Protein AF-A0A662UA31-F1 (afdb_monomer)

Structure (mmCIF, N/CA/C/O backbone):
data_AF-A0A662UA31-F1
#
_entry.id   AF-A0A662UA31-F1
#
loop_
_atom_site.group_PDB
_atom_site.id
_atom_site.type_symbol
_atom_site.label_atom_id
_atom_site.label_alt_id
_atom_site.label_comp_id
_atom_site.label_asym_id
_atom_site.label_entity_id
_atom_site.label_seq_id
_atom_site.pdbx_PDB_ins_code
_atom_site.Cartn_x
_atom_site.Cartn_y
_atom_site.Cartn_z
_atom_site.occupancy
_atom_site.B_iso_or_equiv
_atom_site.auth_seq_id
_atom_site.auth_comp_id
_atom_site.auth_asym_id
_atom_site.auth_atom_id
_atom_site.pdbx_PDB_model_num
ATOM 1 N N . ARG A 1 1 ? 22.264 12.000 -77.836 1.00 69.06 1 ARG A N 1
ATOM 2 C CA . ARG A 1 1 ? 22.131 10.685 -77.161 1.00 69.06 1 ARG A CA 1
ATOM 3 C C . ARG A 1 1 ? 23.213 10.465 -76.102 1.00 69.06 1 ARG A C 1
ATOM 5 O O . ARG A 1 1 ? 22.942 10.819 -74.967 1.00 69.06 1 ARG A O 1
ATOM 12 N N . LEU A 1 2 ? 24.440 10.027 -76.426 1.00 79.88 2 LEU A N 1
ATOM 13 C CA . LEU A 1 2 ? 25.482 9.764 -75.403 1.00 79.88 2 LEU A CA 1
ATOM 14 C C . LEU A 1 2 ? 25.837 10.989 -74.532 1.00 79.88 2 LEU A C 1
ATOM 16 O O . LEU A 1 2 ? 25.886 10.892 -73.312 1.00 79.88 2 LEU A O 1
ATOM 20 N N . SER A 1 3 ? 26.018 12.167 -75.138 1.00 81.69 3 SER A N 1
ATOM 21 C CA . SER A 1 3 ? 26.325 13.407 -74.397 1.00 81.69 3 SER A CA 1
ATOM 22 C C . SER A 1 3 ? 25.186 13.856 -73.460 1.00 81.69 3 SER A C 1
ATOM 24 O O . SER A 1 3 ? 25.433 14.359 -72.365 1.00 81.69 3 SER A O 1
ATOM 26 N N . GLU A 1 4 ? 23.929 13.620 -73.841 1.00 85.75 4 GLU A N 1
ATOM 27 C CA . GLU A 1 4 ? 22.762 13.954 -73.011 1.00 85.75 4 GLU A CA 1
ATOM 28 C C . GLU A 1 4 ? 22.633 13.008 -71.814 1.00 85.75 4 GLU A C 1
ATOM 30 O O . GLU A 1 4 ? 22.304 13.448 -70.711 1.00 85.75 4 GLU A O 1
ATOM 35 N N . GLU A 1 5 ? 22.935 11.721 -72.004 1.00 88.12 5 GLU A N 1
ATOM 36 C CA . GLU A 1 5 ? 22.971 10.736 -70.920 1.00 88.12 5 GLU A CA 1
ATOM 37 C C . GLU A 1 5 ? 24.088 11.036 -69.918 1.00 88.12 5 GLU A C 1
ATOM 39 O O . GLU A 1 5 ? 23.835 11.026 -68.712 1.00 88.12 5 GLU A O 1
ATOM 44 N N . VAL A 1 6 ? 25.282 11.407 -70.395 1.00 90.44 6 VAL A N 1
ATOM 45 C CA . VAL A 1 6 ? 26.402 11.838 -69.539 1.00 90.44 6 VAL A CA 1
ATOM 46 C C . VAL A 1 6 ? 26.033 13.091 -68.738 1.00 90.44 6 VAL A C 1
ATOM 48 O O . VAL A 1 6 ? 26.243 13.133 -67.525 1.00 90.44 6 VAL A O 1
ATOM 51 N N . ASN A 1 7 ? 25.395 14.085 -69.364 1.00 91.25 7 ASN A N 1
ATOM 52 C CA . ASN A 1 7 ? 24.933 15.286 -68.661 1.00 91.25 7 ASN A CA 1
ATOM 53 C C . ASN A 1 7 ? 23.847 14.983 -67.616 1.00 91.25 7 ASN A C 1
ATOM 55 O O . ASN A 1 7 ? 23.841 15.564 -66.527 1.00 91.25 7 ASN A O 1
ATOM 59 N N . LYS A 1 8 ? 22.927 14.059 -67.911 1.00 92.25 8 LYS A N 1
ATOM 60 C CA . LYS A 1 8 ? 21.889 13.625 -66.965 1.00 92.25 8 LYS A CA 1
ATOM 61 C C . LYS A 1 8 ? 22.489 12.872 -65.776 1.00 92.25 8 LYS A C 1
ATOM 63 O O . LYS A 1 8 ? 22.042 13.076 -64.647 1.00 92.25 8 LYS A O 1
ATOM 68 N N . LEU A 1 9 ? 23.496 12.030 -66.014 1.00 92.50 9 LEU A N 1
ATOM 69 C CA . LEU A 1 9 ? 24.242 11.333 -64.966 1.00 92.50 9 LEU A CA 1
ATOM 70 C C . LEU A 1 9 ? 25.020 12.315 -64.087 1.00 92.50 9 LEU A C 1
ATOM 72 O O . LEU A 1 9 ? 24.887 12.248 -62.870 1.00 92.50 9 LEU A O 1
ATOM 76 N N . SER A 1 10 ? 25.723 13.283 -64.677 1.00 92.50 10 SER A N 1
ATOM 77 C CA . SER A 1 10 ? 26.462 14.316 -63.935 1.00 92.50 10 SER A CA 1
ATOM 78 C C . SER A 1 10 ? 25.560 15.106 -62.973 1.00 92.50 10 SER A C 1
ATOM 80 O O . SER A 1 10 ? 25.868 15.252 -61.789 1.00 92.50 10 SER A O 1
ATOM 82 N N . LYS A 1 11 ? 24.360 15.507 -63.420 1.00 93.06 11 LYS A N 1
ATOM 83 C CA . LYS A 1 11 ? 23.366 16.166 -62.549 1.00 93.06 11 LYS A CA 1
ATOM 84 C C . LYS A 1 11 ? 22.897 15.279 -61.391 1.00 93.06 11 LYS A C 1
ATOM 86 O O . LYS A 1 11 ? 22.712 15.767 -60.274 1.00 93.06 11 LYS A O 1
ATOM 91 N N . LYS A 1 12 ? 22.694 13.980 -61.642 1.00 94.81 12 LYS A N 1
ATOM 92 C CA . LYS A 1 12 ? 22.319 13.017 -60.595 1.00 94.81 12 LYS A CA 1
ATOM 93 C C . LYS A 1 12 ? 23.444 12.839 -59.578 1.00 94.81 12 LYS A C 1
ATOM 95 O O . LYS A 1 12 ? 23.158 12.878 -58.388 1.00 94.81 12 LYS A O 1
ATOM 100 N N . VAL A 1 13 ? 24.689 12.708 -60.035 1.00 95.56 13 VAL A N 1
ATOM 101 C CA . VAL A 1 13 ? 25.874 12.600 -59.170 1.00 95.56 13 VAL A CA 1
ATOM 102 C C . VAL A 1 13 ? 25.997 13.836 -58.281 1.00 95.56 13 VAL A C 1
ATOM 104 O O . VAL A 1 13 ? 26.025 13.689 -57.067 1.00 95.56 13 VAL A O 1
ATOM 107 N N . SER A 1 14 ? 25.894 15.044 -58.842 1.00 94.50 14 SER A N 1
ATOM 108 C CA . SER A 1 14 ? 25.931 16.283 -58.049 1.00 94.50 14 SER A CA 1
ATOM 109 C C . SER A 1 14 ? 24.807 16.364 -57.003 1.00 94.50 14 SER A C 1
ATOM 111 O O . SER A 1 14 ? 25.001 16.850 -55.890 1.00 94.50 14 SER A O 1
ATOM 113 N N . THR A 1 15 ? 23.615 15.858 -57.330 1.00 96.12 15 THR A N 1
ATOM 114 C CA . THR A 1 15 ? 22.496 15.803 -56.372 1.00 96.12 15 THR A CA 1
ATOM 115 C C . THR A 1 15 ? 22.773 14.805 -55.246 1.00 96.12 15 THR A C 1
ATOM 117 O O . THR A 1 15 ? 22.449 15.071 -54.089 1.00 96.12 15 THR A O 1
ATOM 120 N N . ILE A 1 16 ? 23.375 13.661 -55.576 1.00 95.75 16 ILE A N 1
ATOM 121 C CA . ILE A 1 16 ? 23.774 12.638 -54.606 1.00 95.75 16 ILE A CA 1
ATOM 122 C C . ILE A 1 16 ? 24.865 13.183 -53.681 1.00 95.75 16 ILE A C 1
ATOM 124 O O . ILE A 1 16 ? 24.739 13.036 -52.472 1.00 95.75 16 ILE A O 1
ATOM 128 N N . GLU A 1 17 ? 25.874 13.873 -54.211 1.00 95.12 17 GLU A N 1
ATOM 129 C CA . GLU A 1 17 ? 26.943 14.498 -53.418 1.00 95.12 17 GLU A 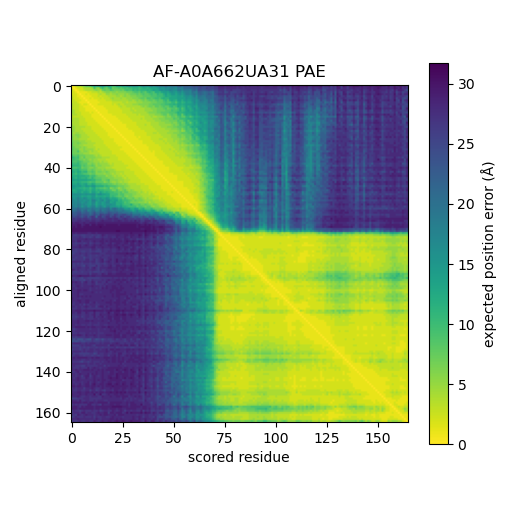CA 1
ATOM 130 C C . GLU A 1 17 ? 26.392 15.503 -52.402 1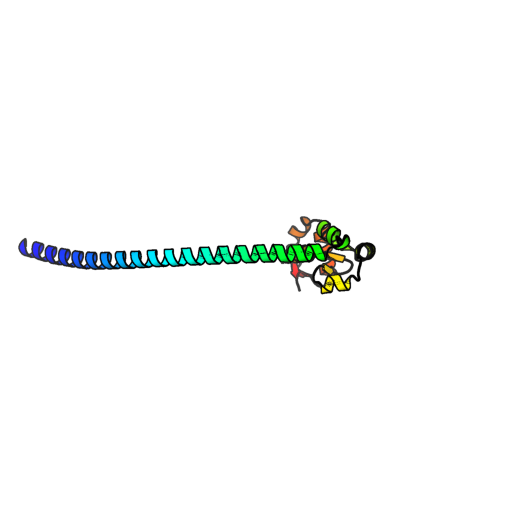.00 95.12 17 GLU A C 1
ATOM 132 O O . GLU A 1 17 ? 26.771 15.471 -51.232 1.00 95.12 17 GLU A O 1
ATOM 137 N N . LYS A 1 18 ? 25.438 16.350 -52.811 1.00 95.94 18 LYS A N 1
ATOM 138 C CA . LYS A 1 18 ? 24.767 17.285 -51.892 1.00 95.94 18 LYS A CA 1
ATOM 139 C C . LYS A 1 18 ? 24.042 16.555 -50.764 1.00 95.94 18 LYS A C 1
ATOM 141 O O . LYS A 1 18 ? 24.227 16.896 -49.600 1.00 95.94 18 LYS A O 1
ATOM 146 N N . ARG A 1 19 ? 23.277 15.513 -51.102 1.00 96.12 19 ARG A N 1
ATOM 147 C CA . ARG A 1 19 ? 22.564 14.691 -50.113 1.00 96.12 19 ARG A CA 1
ATOM 148 C C . ARG A 1 19 ? 23.515 13.960 -49.167 1.00 96.12 19 ARG A C 1
ATOM 150 O O . ARG A 1 19 ? 23.220 13.860 -47.984 1.00 96.12 19 ARG A O 1
ATOM 157 N N . ILE A 1 20 ? 24.650 13.465 -49.664 1.00 96.44 20 ILE A N 1
ATOM 158 C CA . ILE A 1 20 ? 25.678 12.832 -48.827 1.00 96.44 20 ILE A CA 1
ATOM 159 C C . ILE A 1 20 ? 26.230 13.846 -47.823 1.00 96.44 20 ILE A C 1
ATOM 161 O O . ILE A 1 20 ? 26.299 13.534 -46.639 1.00 96.44 20 ILE A O 1
ATOM 165 N N . SER A 1 21 ? 26.549 15.065 -48.259 1.00 95.94 21 SER A N 1
ATOM 166 C CA . SER A 1 21 ? 27.027 16.123 -47.360 1.00 95.94 21 SER A CA 1
ATOM 167 C C . SER A 1 21 ? 26.003 16.491 -46.281 1.00 95.94 21 SER A C 1
ATOM 169 O O . SER A 1 21 ? 26.361 16.640 -45.116 1.00 95.94 21 SER A O 1
ATOM 171 N N . GLU A 1 22 ? 24.719 16.588 -46.636 1.00 97.06 22 GLU A N 1
ATOM 172 C CA . GLU A 1 22 ? 23.637 16.822 -45.669 1.00 97.06 22 GLU A CA 1
ATOM 173 C C . GLU A 1 22 ? 23.525 15.682 -44.647 1.00 97.06 22 GLU A C 1
ATOM 175 O O . GLU A 1 22 ? 23.442 15.935 -43.446 1.00 97.06 22 GLU A O 1
ATOM 180 N N . ILE A 1 23 ? 23.585 14.427 -45.106 1.00 96.94 23 ILE A N 1
ATOM 181 C CA . ILE A 1 23 ? 23.550 13.246 -44.233 1.00 96.94 23 ILE A CA 1
ATOM 182 C C . ILE A 1 23 ? 24.750 13.237 -43.285 1.00 96.94 23 ILE A C 1
ATOM 184 O O . ILE A 1 23 ? 24.572 12.985 -42.097 1.00 96.94 23 ILE A O 1
ATOM 188 N N . LEU A 1 24 ? 25.955 13.538 -43.773 1.00 95.88 24 LEU A N 1
ATOM 189 C CA . LEU A 1 24 ? 27.158 13.587 -42.938 1.00 95.88 24 LEU A CA 1
ATOM 190 C C . LEU A 1 24 ? 27.028 14.632 -41.822 1.00 95.88 24 LEU A C 1
ATOM 192 O O . LEU A 1 24 ? 27.361 14.342 -40.674 1.00 95.88 24 LEU A O 1
ATOM 196 N N . ASN A 1 25 ? 26.472 15.805 -42.132 1.00 96.62 25 ASN A N 1
ATOM 197 C CA . ASN A 1 25 ? 26.213 16.841 -41.131 1.00 96.62 25 ASN A CA 1
ATOM 198 C C . ASN A 1 25 ? 25.175 16.393 -40.091 1.00 96.62 25 ASN A C 1
ATOM 200 O O . ASN A 1 25 ? 25.366 16.609 -38.896 1.00 96.62 25 ASN A O 1
ATOM 204 N N . LEU A 1 26 ? 24.091 15.739 -40.523 1.00 96.81 26 LEU A N 1
ATOM 205 C CA . LEU A 1 26 ? 23.081 15.199 -39.607 1.00 96.81 26 LEU A CA 1
ATOM 206 C C . LEU A 1 26 ? 23.663 14.117 -38.691 1.00 96.81 26 LEU A C 1
ATOM 208 O O . LEU A 1 26 ? 23.374 14.111 -37.497 1.00 96.81 26 LEU A O 1
ATOM 212 N N . VAL A 1 27 ? 24.505 13.231 -39.228 1.00 96.88 27 VAL A N 1
ATOM 213 C CA . VAL A 1 27 ? 25.174 12.180 -38.451 1.00 96.88 27 VAL A CA 1
ATOM 214 C C . VAL A 1 27 ? 26.088 12.783 -37.385 1.00 96.88 27 VAL A C 1
ATOM 216 O O . VAL A 1 27 ? 26.072 12.318 -36.245 1.00 96.88 27 VAL A O 1
ATOM 219 N N . GLU A 1 28 ? 26.842 13.835 -37.709 1.00 95.81 28 GLU A N 1
ATOM 220 C CA . GLU A 1 28 ? 27.702 14.495 -36.722 1.00 95.81 28 GLU A CA 1
ATOM 221 C C . GLU A 1 28 ? 26.883 15.219 -35.642 1.00 95.81 28 GLU A C 1
ATOM 223 O O . GLU A 1 28 ? 27.192 15.098 -34.456 1.00 95.81 28 GLU A O 1
ATOM 228 N N . ASN A 1 29 ? 25.780 15.878 -36.010 1.00 96.75 29 ASN A N 1
ATOM 229 C CA . ASN A 1 29 ? 24.880 16.504 -35.036 1.00 96.75 29 ASN A CA 1
ATOM 230 C C . ASN A 1 29 ? 24.277 15.473 -34.071 1.00 96.75 29 ASN A C 1
ATOM 232 O O . ASN A 1 29 ? 24.349 15.651 -32.855 1.00 96.75 29 ASN A O 1
ATOM 236 N N . ILE A 1 30 ? 23.766 14.354 -34.597 1.00 96.75 30 ILE A N 1
ATOM 237 C CA . ILE A 1 30 ? 23.232 13.251 -33.783 1.00 96.75 30 ILE A CA 1
ATOM 238 C C . ILE A 1 30 ? 24.314 12.706 -32.845 1.00 96.75 30 ILE A C 1
ATOM 240 O O . ILE A 1 30 ? 24.058 12.449 -31.669 1.00 96.75 30 ILE A O 1
ATOM 244 N N . ARG A 1 31 ? 25.551 12.559 -33.329 1.00 96.81 31 ARG A N 1
ATOM 245 C CA . ARG A 1 31 ? 26.676 12.097 -32.508 1.00 96.81 31 ARG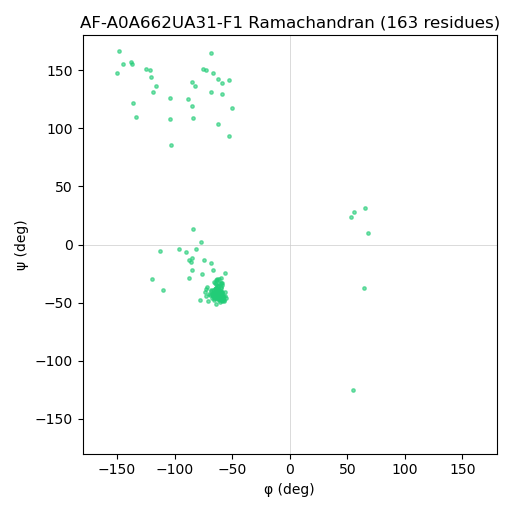 A CA 1
ATOM 246 C C . ARG A 1 31 ? 26.967 13.042 -31.340 1.00 96.81 31 ARG A C 1
ATOM 248 O O . ARG A 1 31 ? 27.280 12.572 -30.244 1.00 96.81 31 ARG A O 1
ATOM 255 N N . ILE A 1 32 ? 26.888 14.353 -31.561 1.00 96.62 32 ILE A N 1
ATOM 256 C CA . ILE A 1 32 ? 27.064 15.364 -30.510 1.00 96.62 32 ILE A CA 1
ATOM 257 C C . ILE A 1 32 ? 25.919 15.281 -29.494 1.00 96.62 32 ILE A C 1
ATOM 259 O O . ILE A 1 32 ? 26.172 15.277 -28.288 1.00 96.62 32 ILE A O 1
ATOM 263 N N . GLU A 1 33 ? 24.674 15.158 -29.955 1.00 96.38 33 GLU A N 1
ATOM 264 C CA . GLU A 1 33 ? 23.505 15.022 -29.080 1.00 96.38 33 GLU A CA 1
ATOM 265 C C . GLU A 1 33 ? 23.572 13.764 -28.208 1.00 96.38 33 GLU A C 1
ATOM 267 O O . GLU A 1 33 ? 23.351 13.855 -27.000 1.00 96.38 33 GLU A O 1
ATOM 272 N N . ILE A 1 34 ? 23.970 12.619 -28.772 1.00 96.75 34 ILE A N 1
ATOM 273 C CA . ILE A 1 34 ? 24.166 11.371 -28.018 1.00 96.75 34 ILE A CA 1
ATOM 274 C C . ILE A 1 34 ? 25.190 11.573 -26.895 1.00 96.75 34 ILE A C 1
ATOM 276 O O . ILE A 1 34 ? 24.914 11.234 -25.746 1.00 96.75 34 ILE A O 1
ATOM 280 N N . LYS A 1 35 ? 26.339 12.198 -27.184 1.00 95.62 35 LYS A N 1
ATOM 281 C CA . LYS A 1 35 ? 27.350 12.494 -26.154 1.00 95.62 35 LYS A CA 1
ATOM 282 C C . LYS A 1 35 ? 26.800 13.386 -25.041 1.00 95.62 35 LYS A C 1
ATOM 284 O O . LYS A 1 35 ? 27.109 13.176 -23.869 1.00 95.62 35 LYS A O 1
ATOM 289 N N . ASN A 1 36 ? 25.990 14.383 -25.388 1.00 95.75 36 ASN A N 1
ATOM 290 C CA . ASN A 1 36 ? 25.371 15.260 -24.397 1.00 95.75 36 ASN A CA 1
ATOM 291 C C . ASN A 1 36 ? 24.364 14.501 -23.523 1.00 95.75 36 ASN A C 1
ATOM 293 O O . ASN A 1 36 ? 24.360 14.682 -22.304 1.00 95.75 36 ASN A O 1
ATOM 297 N N . LEU A 1 37 ? 23.560 13.619 -24.120 1.00 95.56 37 LEU A N 1
ATOM 298 C CA . LEU A 1 37 ? 22.623 12.765 -23.391 1.00 95.56 37 LEU A CA 1
ATOM 299 C C . LEU A 1 37 ? 23.347 11.824 -22.422 1.00 95.56 37 LEU A C 1
ATOM 301 O O . LEU A 1 37 ? 22.949 11.745 -21.263 1.00 95.56 37 LEU A O 1
ATOM 305 N N . GLU A 1 38 ? 24.458 11.207 -22.830 1.00 95.25 38 GLU A N 1
ATOM 306 C CA . GLU A 1 38 ? 25.285 10.372 -21.943 1.00 95.25 38 GLU A CA 1
ATOM 307 C C . GLU A 1 38 ? 25.826 11.156 -20.732 1.00 95.25 38 GLU A C 1
ATOM 309 O O . GLU A 1 38 ? 25.922 10.633 -19.617 1.00 95.25 38 GLU A O 1
ATOM 314 N N . ILE A 1 39 ? 26.191 12.430 -20.919 1.00 96.06 39 ILE A N 1
ATOM 315 C CA . ILE A 1 39 ? 26.645 13.303 -19.824 1.00 96.06 39 ILE A CA 1
ATOM 316 C C . ILE A 1 39 ? 25.496 13.598 -18.852 1.00 96.06 39 ILE A C 1
ATOM 318 O O . ILE A 1 39 ? 25.701 13.587 -17.632 1.00 96.06 39 ILE A O 1
ATOM 322 N N . VAL A 1 40 ? 24.299 13.875 -19.373 1.00 95.25 40 VAL A N 1
ATOM 323 C CA . VAL A 1 40 ? 23.101 14.135 -18.562 1.00 95.25 40 VAL A CA 1
ATOM 324 C C . VAL A 1 40 ? 22.691 12.883 -17.791 1.00 95.25 40 VAL A C 1
ATOM 326 O O . VAL A 1 40 ? 22.482 12.962 -16.582 1.00 95.25 40 VAL A O 1
ATOM 329 N N . GLU A 1 41 ? 22.668 11.723 -18.441 1.00 95.44 41 GLU A N 1
ATOM 330 C CA . GLU A 1 41 ? 22.356 10.437 -17.817 1.00 95.44 41 GLU A CA 1
ATOM 331 C C . GLU A 1 41 ? 23.303 10.140 -16.644 1.00 95.44 41 GLU A C 1
ATOM 333 O O . GLU A 1 41 ? 22.864 9.856 -15.528 1.00 95.44 41 GLU A O 1
ATOM 338 N N . LYS A 1 42 ? 24.618 10.299 -16.848 1.00 95.31 42 LYS A N 1
ATOM 339 C CA . LYS A 1 42 ? 25.618 10.115 -15.781 1.00 95.31 42 LYS A CA 1
ATOM 340 C C . LYS A 1 42 ? 25.391 11.045 -14.591 1.00 95.31 42 LYS A C 1
ATOM 342 O O . LYS A 1 42 ? 25.672 10.659 -13.456 1.00 95.31 42 LYS A O 1
ATOM 347 N N . ARG A 1 43 ? 24.922 12.272 -14.829 1.00 96.25 43 ARG A N 1
ATOM 348 C CA . ARG A 1 43 ? 24.611 13.238 -13.766 1.00 96.25 43 ARG A CA 1
ATOM 349 C C . ARG A 1 43 ? 23.368 12.823 -12.989 1.00 96.25 43 ARG A C 1
ATOM 351 O O . ARG A 1 43 ? 23.434 12.747 -11.766 1.00 96.25 43 ARG A O 1
ATOM 358 N N . LEU A 1 44 ? 22.291 12.483 -13.694 1.00 92.75 44 LEU A N 1
ATOM 359 C CA . LEU A 1 44 ? 21.041 12.028 -13.086 1.00 92.75 44 LEU A CA 1
ATOM 360 C C . LEU A 1 44 ? 21.252 10.765 -12.248 1.00 92.75 44 LEU A C 1
ATOM 362 O O . LEU A 1 44 ? 20.785 10.699 -11.115 1.00 92.75 44 LEU A O 1
ATOM 366 N N . ASN A 1 45 ? 22.040 9.807 -12.739 1.00 93.19 45 ASN A N 1
ATOM 367 C CA . ASN A 1 45 ? 22.372 8.602 -11.978 1.00 93.19 45 ASN A CA 1
ATOM 368 C C . ASN A 1 45 ? 23.087 8.927 -10.656 1.00 93.19 45 ASN A C 1
ATOM 370 O O . ASN A 1 45 ? 22.760 8.351 -9.620 1.00 93.19 45 ASN A O 1
ATOM 374 N N . LYS A 1 46 ? 24.011 9.897 -10.648 1.00 94.44 46 LYS A N 1
ATOM 375 C CA . LYS A 1 46 ? 24.658 10.355 -9.405 1.00 94.44 46 LYS A CA 1
ATOM 376 C C . LYS A 1 46 ? 23.668 11.013 -8.447 1.00 94.44 46 LYS A C 1
ATOM 378 O O . LYS A 1 46 ? 23.740 10.773 -7.244 1.00 94.44 46 LYS A O 1
ATOM 383 N N . GLU A 1 47 ? 22.757 11.836 -8.957 1.00 93.62 47 GLU A N 1
ATOM 384 C CA . GLU A 1 47 ? 21.726 12.483 -8.140 1.00 93.62 47 GLU A CA 1
ATOM 385 C C . GLU A 1 47 ? 20.770 11.459 -7.519 1.00 93.62 47 GLU A C 1
ATOM 387 O O . GLU A 1 47 ? 20.485 11.540 -6.325 1.00 93.62 47 GLU A O 1
ATOM 392 N N . VAL A 1 48 ? 20.351 10.447 -8.282 1.00 91.62 48 VAL A N 1
ATOM 393 C CA . VAL A 1 48 ? 19.523 9.340 -7.786 1.00 91.62 48 VAL A CA 1
ATOM 394 C C . VAL A 1 48 ? 20.233 8.582 -6.666 1.00 91.62 48 VAL A C 1
ATOM 396 O O . VAL A 1 48 ? 19.632 8.347 -5.619 1.00 91.62 48 VAL A O 1
ATOM 399 N N . GLU A 1 49 ? 21.510 8.239 -6.834 1.00 91.06 49 GLU A N 1
ATOM 400 C CA . GLU A 1 49 ? 22.280 7.555 -5.788 1.00 91.06 49 GLU A CA 1
ATOM 401 C C . GLU A 1 49 ? 22.452 8.421 -4.530 1.00 91.06 49 GLU A C 1
ATOM 403 O O . GLU A 1 49 ? 22.301 7.937 -3.405 1.00 91.06 49 GLU A O 1
ATOM 408 N N . LEU A 1 50 ? 22.664 9.732 -4.688 1.00 93.56 50 LEU A N 1
ATOM 409 C CA . LEU A 1 50 ? 22.681 10.666 -3.562 1.00 93.56 50 LEU A CA 1
ATOM 410 C C . LEU A 1 50 ? 21.331 10.705 -2.840 1.00 93.56 50 LEU A C 1
ATOM 412 O O . LEU A 1 50 ? 21.302 10.637 -1.609 1.00 93.56 50 LEU A O 1
ATOM 416 N N . VAL A 1 51 ? 20.220 10.775 -3.572 1.00 90.31 51 VAL A N 1
ATOM 417 C CA . VAL A 1 51 ? 18.870 10.758 -2.993 1.00 90.31 51 VAL A CA 1
ATOM 418 C C . VAL A 1 51 ? 18.610 9.443 -2.264 1.00 90.31 51 VAL A C 1
ATOM 420 O O . VAL A 1 51 ? 18.210 9.483 -1.103 1.00 90.31 51 VAL A O 1
ATOM 423 N N . LYS A 1 52 ? 18.921 8.289 -2.869 1.00 83.44 52 LYS A N 1
ATOM 424 C CA . LYS A 1 52 ? 18.820 6.976 -2.209 1.00 83.44 52 LYS A CA 1
ATOM 425 C C . LYS A 1 52 ? 19.628 6.938 -0.916 1.00 83.44 52 LYS A C 1
ATOM 427 O O . LYS A 1 52 ? 19.112 6.525 0.118 1.00 83.44 52 LYS A O 1
ATOM 432 N N . SER A 1 53 ? 20.867 7.434 -0.938 1.00 86.38 53 SER A N 1
ATOM 433 C CA . SER A 1 53 ? 21.716 7.478 0.258 1.00 86.38 53 SER A CA 1
ATOM 434 C C . SER A 1 53 ? 21.126 8.362 1.365 1.00 86.38 53 SER A C 1
ATOM 436 O O . SER A 1 53 ? 21.185 8.006 2.541 1.00 86.38 53 SER A O 1
ATOM 438 N N . ARG A 1 54 ? 20.517 9.501 1.005 1.00 89.81 54 ARG A N 1
ATOM 439 C CA . ARG A 1 54 ? 19.850 10.406 1.952 1.00 89.81 54 ARG A CA 1
ATOM 440 C C . ARG A 1 54 ? 18.590 9.772 2.523 1.00 89.81 54 ARG A C 1
ATOM 442 O O . ARG A 1 54 ? 18.396 9.837 3.729 1.00 89.81 54 ARG A O 1
ATOM 449 N N . ILE A 1 55 ? 17.785 9.126 1.684 1.00 79.62 55 ILE A N 1
ATOM 450 C CA . ILE A 1 55 ? 16.597 8.377 2.098 1.00 79.62 55 ILE A CA 1
ATOM 451 C C . ILE A 1 55 ? 16.991 7.266 3.075 1.00 79.62 55 ILE A C 1
ATOM 453 O O . ILE A 1 55 ? 16.416 7.190 4.153 1.00 79.62 55 ILE A O 1
ATOM 457 N N . ASN A 1 56 ? 18.019 6.470 2.773 1.00 74.19 56 ASN A N 1
ATOM 458 C CA . ASN A 1 56 ? 18.501 5.417 3.674 1.00 74.19 56 ASN A CA 1
ATOM 459 C C . ASN A 1 56 ? 18.967 5.978 5.022 1.00 74.19 56 ASN A C 1
ATOM 461 O O . ASN A 1 56 ? 18.577 5.465 6.065 1.00 74.19 56 ASN A O 1
ATOM 465 N N . LYS A 1 57 ? 19.720 7.085 5.023 1.00 85.62 57 LYS A N 1
ATOM 466 C CA . LYS A 1 57 ? 20.101 7.771 6.267 1.00 85.62 57 LYS A CA 1
ATOM 467 C C . LYS A 1 57 ? 18.883 8.273 7.039 1.00 85.62 57 LYS A C 1
ATOM 469 O O . LYS A 1 57 ? 18.834 8.117 8.253 1.00 85.62 57 LYS A O 1
ATOM 474 N N . LEU A 1 58 ? 17.889 8.849 6.362 1.00 81.88 58 LEU A N 1
ATOM 475 C CA . LEU A 1 58 ? 16.633 9.255 6.995 1.00 81.88 58 LEU A CA 1
ATOM 476 C C . LEU A 1 58 ? 15.903 8.056 7.603 1.00 81.88 58 LEU A C 1
ATOM 478 O O . LEU A 1 58 ? 15.453 8.160 8.737 1.00 81.88 58 LEU A O 1
ATOM 482 N N . TRP A 1 59 ? 15.848 6.912 6.919 1.00 69.50 59 TRP A N 1
ATOM 483 C CA . TRP A 1 59 ? 15.300 5.675 7.478 1.00 69.50 59 TRP A CA 1
ATOM 484 C C . TRP A 1 59 ? 16.088 5.178 8.686 1.00 69.50 59 TRP A C 1
ATOM 486 O O . TRP A 1 59 ? 15.475 4.732 9.648 1.00 69.50 59 TRP A O 1
ATOM 496 N N . GLU A 1 60 ? 17.416 5.294 8.698 1.00 75.31 60 GLU A N 1
ATOM 497 C CA . GLU A 1 60 ? 18.229 4.969 9.874 1.00 75.31 60 GLU A CA 1
ATOM 498 C C . GLU A 1 60 ? 17.953 5.919 11.046 1.00 75.31 60 GLU A C 1
ATOM 500 O O . GLU A 1 60 ? 17.840 5.470 12.186 1.00 75.31 60 GLU A O 1
ATOM 505 N N . TYR A 1 61 ? 17.819 7.225 10.794 1.00 73.38 61 TYR A N 1
ATOM 506 C CA . TYR A 1 61 ? 17.474 8.205 11.828 1.00 73.38 61 TYR A CA 1
ATOM 507 C C . TYR A 1 61 ? 16.051 8.002 12.353 1.00 73.38 61 TYR A C 1
ATOM 509 O O . TYR A 1 61 ? 15.848 7.982 13.564 1.00 73.38 61 TYR A O 1
ATOM 517 N N . LEU A 1 62 ? 15.079 7.783 11.467 1.00 67.00 62 LEU A N 1
ATOM 518 C CA . LEU A 1 62 ? 13.700 7.452 11.826 1.00 67.00 62 LEU A CA 1
ATOM 519 C C . LEU A 1 62 ? 13.620 6.104 12.540 1.00 67.00 62 LEU A C 1
ATOM 521 O O . LEU A 1 62 ? 12.884 5.978 13.509 1.00 67.00 62 LEU A O 1
ATOM 525 N N . GLY A 1 63 ? 14.409 5.116 12.124 1.00 57.38 63 GLY A N 1
ATOM 526 C CA . GLY A 1 63 ? 14.559 3.837 12.808 1.00 57.38 63 GLY A CA 1
ATOM 527 C C . GLY A 1 63 ? 15.086 4.034 14.225 1.00 57.38 63 GLY A C 1
ATOM 528 O O . GLY A 1 63 ? 14.478 3.551 15.169 1.00 57.38 63 GLY A O 1
ATOM 529 N N . LYS A 1 64 ? 16.145 4.830 14.411 1.00 56.56 64 LYS A N 1
ATOM 530 C CA . LYS A 1 64 ? 16.699 5.172 15.735 1.00 56.56 64 LYS A CA 1
ATOM 531 C C . LYS A 1 64 ? 15.729 5.988 16.603 1.00 56.56 64 LYS A C 1
ATOM 533 O O . LYS A 1 64 ? 15.716 5.809 17.818 1.00 56.56 64 LYS A O 1
ATOM 538 N N . LEU A 1 65 ? 14.896 6.842 16.004 1.00 49.53 65 LEU A N 1
ATOM 539 C CA . LEU A 1 65 ? 13.817 7.563 16.695 1.00 49.53 65 LEU A CA 1
ATOM 540 C C . LEU A 1 65 ? 12.649 6.634 17.073 1.00 49.53 65 LEU A C 1
ATOM 542 O O . LEU A 1 65 ? 12.106 6.751 18.171 1.00 49.53 65 LEU A O 1
ATOM 546 N N . LYS A 1 66 ? 12.317 5.654 16.222 1.00 46.62 66 LYS A N 1
ATOM 547 C CA . LYS A 1 66 ? 11.381 4.567 16.546 1.00 46.62 66 LYS A CA 1
ATOM 548 C C . LYS A 1 66 ? 11.943 3.685 17.672 1.00 46.62 66 LYS A C 1
ATOM 550 O O . LYS A 1 66 ? 11.245 3.420 18.636 1.00 46.62 66 LYS A O 1
ATOM 555 N N . PHE A 1 67 ? 13.230 3.341 17.670 1.00 38.84 67 PHE A N 1
ATOM 556 C CA . PHE A 1 67 ? 13.844 2.561 18.757 1.00 38.84 67 PHE A CA 1
ATOM 557 C C . PHE A 1 67 ? 13.920 3.298 20.106 1.00 38.84 67 PHE A C 1
ATOM 559 O O . PHE A 1 67 ? 13.989 2.641 21.138 1.00 38.84 67 PHE A O 1
ATOM 566 N N . LYS A 1 68 ? 13.872 4.638 20.131 1.00 38.88 68 LYS A N 1
ATOM 567 C CA . LYS A 1 68 ? 13.783 5.418 21.382 1.00 38.88 68 LYS A CA 1
ATOM 568 C C . LYS A 1 68 ? 12.354 5.648 21.891 1.00 38.88 68 LYS A C 1
ATOM 570 O O . LYS A 1 68 ? 12.208 6.077 23.028 1.00 38.88 68 LYS A O 1
ATOM 575 N N . SER A 1 69 ? 11.328 5.384 21.079 1.00 40.00 69 SER A N 1
ATOM 576 C CA . SER A 1 69 ? 9.909 5.581 21.435 1.00 40.00 69 SER A CA 1
ATOM 577 C C . SER A 1 69 ? 9.108 4.282 21.552 1.00 40.00 69 SER A C 1
ATOM 579 O O . SER A 1 69 ? 7.962 4.319 21.984 1.00 40.00 69 SER A O 1
ATOM 581 N N . TYR A 1 70 ? 9.704 3.137 21.213 1.00 42.50 70 TYR A N 1
ATOM 582 C CA . TYR A 1 70 ? 9.114 1.826 21.441 1.00 42.50 70 TYR A CA 1
ATOM 583 C C . TYR A 1 70 ? 9.779 1.155 22.654 1.00 42.50 70 TYR A C 1
ATOM 585 O O . TYR A 1 70 ? 10.627 0.275 22.513 1.00 42.50 70 TYR A O 1
ATOM 593 N N . GLU A 1 71 ? 9.283 1.464 23.855 1.00 49.59 71 GLU A N 1
ATOM 594 C CA . GLU A 1 71 ? 8.763 0.330 24.626 1.00 49.59 71 GLU A CA 1
ATOM 595 C C . GLU A 1 71 ? 7.824 -0.400 23.669 1.00 49.59 71 GLU A C 1
ATOM 597 O O . GLU A 1 71 ? 6.932 0.217 23.093 1.00 49.59 71 GLU A O 1
ATOM 602 N N . LYS A 1 72 ? 8.157 -1.648 23.347 1.00 62.84 72 LYS A N 1
ATOM 603 C CA . LYS A 1 72 ? 7.543 -2.450 22.290 1.00 62.84 72 LYS A CA 1
ATOM 604 C C . LYS A 1 72 ? 6.025 -2.457 22.494 1.00 62.84 72 LYS A C 1
ATOM 606 O O . LYS A 1 72 ? 5.530 -3.252 23.280 1.00 62.84 72 LYS A O 1
ATOM 611 N N . ASP A 1 73 ? 5.321 -1.530 21.846 1.00 78.50 73 ASP A N 1
ATOM 612 C CA . ASP A 1 73 ? 3.886 -1.354 22.030 1.00 78.50 73 ASP A CA 1
ATOM 613 C C . ASP A 1 73 ? 3.205 -2.648 21.582 1.00 78.50 73 ASP A C 1
ATOM 615 O O . ASP A 1 73 ? 3.173 -2.996 20.391 1.00 78.50 73 ASP A O 1
ATOM 619 N N . GLU A 1 74 ? 2.790 -3.427 22.578 1.00 87.06 74 GLU A N 1
ATOM 620 C CA . GLU A 1 74 ? 2.253 -4.768 22.399 1.00 87.06 74 GLU A CA 1
ATOM 621 C C . GLU A 1 74 ? 0.976 -4.709 21.567 1.00 87.06 74 GLU A C 1
ATOM 623 O O . GLU A 1 74 ? 0.764 -5.551 20.692 1.00 87.06 74 GLU A O 1
ATOM 628 N N . PHE A 1 75 ? 0.182 -3.656 21.763 1.00 91.62 75 PHE A N 1
ATOM 629 C CA . PHE A 1 75 ? -1.033 -3.417 21.009 1.00 91.62 75 PHE A CA 1
ATOM 630 C C . PHE A 1 75 ? -0.737 -3.184 19.525 1.00 91.62 75 PHE A C 1
ATOM 632 O O . PHE A 1 75 ? -1.318 -3.873 18.687 1.00 91.62 75 PHE A O 1
ATOM 639 N N . LEU A 1 76 ? 0.186 -2.281 19.179 1.00 90.12 76 LEU A N 1
ATOM 640 C CA . LEU A 1 76 ? 0.537 -2.027 17.774 1.00 90.12 76 LEU A CA 1
ATOM 641 C C . LEU A 1 76 ? 1.164 -3.253 17.106 1.00 90.12 76 LEU A C 1
ATOM 643 O O . LEU A 1 76 ? 0.885 -3.541 15.941 1.00 90.12 76 LEU A O 1
ATOM 647 N N . SER A 1 77 ? 1.976 -4.005 17.849 1.00 88.25 77 SER A N 1
ATOM 648 C CA . SER A 1 77 ? 2.583 -5.243 17.354 1.00 88.25 77 SER A CA 1
ATOM 649 C C . SER A 1 77 ? 1.519 -6.304 17.055 1.00 88.25 77 SER A C 1
ATOM 651 O O . SER A 1 77 ? 1.530 -6.912 15.983 1.00 88.25 77 SER A O 1
ATOM 653 N N . LEU A 1 78 ? 0.567 -6.496 17.974 1.00 90.38 78 LEU A N 1
ATOM 654 C CA . LEU A 1 78 ? -0.542 -7.428 17.791 1.00 90.38 78 LEU A CA 1
ATOM 655 C C . LEU A 1 78 ? -1.469 -6.985 16.656 1.00 90.38 78 LEU A C 1
ATOM 657 O O . LEU A 1 78 ? -1.865 -7.809 15.833 1.00 90.38 78 LEU A O 1
ATOM 661 N N . LEU A 1 79 ? -1.805 -5.696 16.589 1.00 93.06 79 LEU A N 1
ATOM 662 C CA . LEU A 1 79 ? -2.672 -5.151 15.550 1.00 93.06 79 LEU A CA 1
ATOM 663 C C . LEU A 1 79 ? -2.038 -5.303 14.165 1.00 93.06 79 LEU A C 1
ATOM 665 O O . LEU A 1 79 ? -2.722 -5.703 13.228 1.00 93.06 79 LEU A O 1
ATOM 669 N N . SER A 1 80 ? -0.730 -5.076 14.040 1.00 89.81 80 SER A N 1
ATOM 670 C CA . SER A 1 80 ? -0.016 -5.289 12.780 1.00 89.81 80 SER A CA 1
ATOM 671 C C . SER A 1 80 ? -0.028 -6.760 12.341 1.00 89.81 80 SER A C 1
ATOM 673 O O . SER A 1 80 ? -0.058 -7.040 11.142 1.00 89.81 80 SER A O 1
ATOM 675 N N . ALA A 1 81 ? -0.061 -7.712 13.278 1.00 89.06 81 ALA A N 1
ATOM 676 C CA . ALA A 1 81 ? -0.184 -9.135 12.964 1.00 89.06 81 ALA A CA 1
ATOM 677 C C . ALA A 1 81 ? -1.626 -9.539 12.605 1.00 89.06 81 ALA A C 1
ATOM 679 O O . ALA A 1 81 ? -1.851 -10.212 11.602 1.00 89.06 81 ALA A O 1
ATOM 680 N N . GLU A 1 82 ? -2.612 -9.121 13.402 1.00 91.50 82 GLU A N 1
ATOM 681 C CA . GLU A 1 82 ? -4.013 -9.534 13.238 1.00 91.50 82 GLU A CA 1
ATOM 682 C C . GLU A 1 82 ? -4.820 -8.691 12.246 1.00 91.50 82 GLU A C 1
ATOM 684 O O . GLU A 1 82 ? -5.911 -9.108 11.845 1.00 91.50 82 GLU A O 1
ATOM 689 N N . LYS A 1 83 ? -4.307 -7.515 11.874 1.00 94.00 83 LYS A N 1
ATOM 690 C CA . LYS A 1 83 ? -4.881 -6.493 10.980 1.00 94.00 83 LYS A CA 1
ATOM 691 C C . LYS A 1 83 ? -6.160 -5.815 11.471 1.00 94.00 83 LYS A C 1
ATOM 693 O O . LYS A 1 83 ? -6.338 -4.618 11.265 1.00 94.00 83 LYS A O 1
ATOM 698 N N . VAL A 1 84 ? -7.037 -6.568 12.129 1.00 94.81 84 VAL A N 1
ATOM 699 C CA . VAL A 1 84 ? -8.327 -6.125 12.665 1.00 94.81 84 VAL A CA 1
ATOM 700 C C . VAL A 1 84 ? -8.506 -6.693 14.070 1.00 94.81 84 VAL A C 1
ATOM 702 O O . VAL A 1 84 ? -8.516 -7.917 14.257 1.00 94.81 84 VAL A O 1
ATOM 705 N N . LEU A 1 85 ? -8.695 -5.809 15.048 1.00 94.56 85 LEU A N 1
ATOM 706 C CA . LEU A 1 85 ? -9.008 -6.134 16.441 1.00 94.56 85 LEU A CA 1
ATOM 707 C C . LEU A 1 85 ? -10.328 -5.481 16.844 1.00 94.56 85 LEU A C 1
ATOM 709 O O . LEU A 1 85 ? -10.676 -4.422 16.341 1.00 94.56 85 LEU A O 1
ATOM 713 N N . SER A 1 86 ? -11.077 -6.082 17.767 1.00 94.19 86 SER A N 1
ATOM 714 C CA . SER A 1 86 ? -12.225 -5.388 18.357 1.00 94.19 86 SER A CA 1
ATOM 715 C C . SER A 1 86 ? -11.752 -4.295 19.315 1.00 94.19 86 SER A C 1
ATOM 717 O O . SER A 1 86 ? -10.724 -4.447 19.977 1.00 94.19 86 SER A O 1
ATOM 719 N N . VAL A 1 87 ? -12.531 -3.222 19.450 1.00 93.69 87 VAL A N 1
ATOM 720 C CA . VAL A 1 87 ? -12.260 -2.139 20.410 1.00 93.69 87 VAL A CA 1
ATOM 721 C C . VAL A 1 87 ? -12.138 -2.684 21.832 1.00 93.69 87 VAL A C 1
ATOM 723 O O . VAL A 1 87 ? -11.233 -2.291 22.560 1.00 93.69 87 VAL A O 1
ATOM 726 N N . SER A 1 88 ? -12.986 -3.640 22.221 1.00 92.69 88 SER A N 1
ATOM 727 C CA . SER A 1 88 ? -12.915 -4.274 23.543 1.00 92.69 88 SER A CA 1
ATOM 728 C C . SER A 1 88 ? -11.585 -4.990 23.773 1.00 92.69 88 SER A C 1
ATOM 730 O O . SER A 1 88 ? -11.028 -4.911 24.861 1.00 92.69 88 SER A O 1
ATOM 732 N N . ARG A 1 89 ? -11.054 -5.671 22.749 1.00 92.19 89 ARG A N 1
ATOM 733 C CA . ARG A 1 89 ? -9.762 -6.356 22.843 1.00 92.19 89 ARG A CA 1
ATOM 734 C C . ARG A 1 89 ? -8.603 -5.364 22.838 1.00 92.19 89 ARG A C 1
ATOM 736 O O . ARG A 1 89 ? -7.689 -5.526 23.634 1.00 92.19 89 ARG A O 1
ATOM 743 N N . ALA A 1 90 ? -8.672 -4.328 22.002 1.00 92.75 90 ALA A N 1
ATOM 744 C CA . ALA A 1 90 ? -7.694 -3.244 21.982 1.00 92.75 90 ALA A CA 1
ATOM 745 C C . ALA A 1 90 ? -7.578 -2.573 23.359 1.00 92.75 90 ALA A C 1
ATOM 747 O O . ALA A 1 90 ? -6.479 -2.456 23.890 1.00 92.75 90 ALA A O 1
ATOM 748 N N . LYS A 1 91 ? -8.712 -2.241 23.991 1.00 91.19 91 LYS A N 1
ATOM 749 C CA . LYS A 1 91 ? -8.768 -1.620 25.326 1.00 91.19 91 LYS A CA 1
ATOM 750 C C . LYS A 1 91 ? -8.063 -2.411 26.432 1.00 91.19 91 LYS A C 1
ATOM 752 O O . LYS A 1 91 ? -7.653 -1.806 27.412 1.00 91.19 91 LYS A O 1
ATOM 757 N N . ASN A 1 92 ? -7.905 -3.724 26.276 1.00 90.81 92 ASN A N 1
ATOM 758 C CA . ASN A 1 92 ? -7.216 -4.565 27.257 1.00 90.81 92 ASN A CA 1
ATOM 759 C C . ASN A 1 92 ? -5.688 -4.599 27.078 1.00 90.81 92 ASN A C 1
ATOM 761 O O . ASN A 1 92 ? -5.008 -5.148 27.936 1.00 90.81 92 ASN A O 1
ATOM 765 N N . ILE A 1 93 ? -5.160 -4.090 25.959 1.00 89.56 93 ILE A N 1
ATOM 766 C CA . ILE A 1 93 ? -3.740 -4.220 25.581 1.00 89.56 93 ILE A CA 1
ATOM 767 C C . ILE A 1 93 ? -3.071 -2.846 25.438 1.00 89.56 93 ILE A C 1
ATOM 769 O O . ILE A 1 93 ? -1.868 -2.719 25.649 1.00 89.56 93 ILE A O 1
ATOM 773 N N . ILE A 1 94 ? -3.834 -1.813 25.068 1.00 89.88 94 ILE A N 1
ATOM 774 C CA . ILE A 1 94 ? -3.315 -0.451 24.912 1.00 89.88 94 ILE A CA 1
ATOM 775 C C . ILE A 1 94 ? -2.708 0.068 26.220 1.00 89.88 94 ILE A C 1
ATOM 777 O O . ILE A 1 94 ? -3.274 -0.102 27.298 1.00 89.88 94 ILE A O 1
ATOM 781 N N . ASN A 1 95 ? -1.571 0.751 26.113 1.00 85.62 95 ASN A N 1
ATOM 782 C CA . ASN A 1 95 ? -0.894 1.388 27.248 1.00 85.62 95 ASN A CA 1
ATOM 783 C C . ASN A 1 95 ? -1.244 2.883 27.394 1.00 85.62 95 ASN A C 1
ATOM 785 O O . ASN A 1 95 ? -0.816 3.530 28.347 1.00 85.62 95 ASN A O 1
ATOM 789 N N . LYS A 1 96 ? -2.033 3.421 26.460 1.00 88.12 96 LYS A N 1
ATOM 790 C CA . LYS A 1 96 ? -2.518 4.804 26.414 1.00 88.12 96 LYS A CA 1
ATOM 791 C C . LYS A 1 96 ? -3.905 4.868 25.749 1.00 88.12 96 LYS A C 1
ATOM 793 O O . LYS A 1 96 ? -4.320 3.873 25.151 1.00 88.12 96 LYS A O 1
ATOM 798 N N . PRO A 1 97 ? -4.643 5.988 25.847 1.00 89.94 97 PRO A N 1
ATOM 799 C CA . PRO A 1 97 ? -5.958 6.143 25.223 1.00 89.94 97 PRO A CA 1
ATOM 800 C C . PRO A 1 97 ? -5.960 5.815 23.723 1.00 89.94 97 PRO A C 1
ATOM 802 O O . PRO A 1 97 ? -5.029 6.156 22.992 1.00 89.94 97 PRO A O 1
ATOM 805 N N . LEU A 1 98 ? -7.029 5.167 23.246 1.00 90.12 98 LEU A N 1
ATOM 806 C CA . LEU A 1 98 ? -7.149 4.743 21.846 1.00 90.12 98 LEU A CA 1
ATOM 807 C C . LEU A 1 98 ? -7.123 5.945 20.886 1.00 90.12 98 LEU A C 1
ATOM 809 O O . LEU A 1 98 ? -6.580 5.866 19.786 1.00 90.12 98 LEU A O 1
ATOM 813 N N . GLU A 1 99 ? -7.670 7.068 21.337 1.00 90.31 99 GLU A N 1
ATOM 814 C CA . GLU A 1 99 ? -7.735 8.342 20.630 1.00 90.31 99 GLU A CA 1
ATOM 815 C C . GLU A 1 99 ? -6.339 8.876 20.296 1.00 90.31 99 GLU A C 1
ATOM 817 O O . GLU A 1 99 ? -6.144 9.452 19.225 1.00 90.31 99 GLU A O 1
ATOM 822 N N . GLU A 1 100 ? -5.344 8.624 21.153 1.00 89.69 100 GLU A N 1
ATOM 823 C CA . GLU A 1 100 ? -3.962 9.017 20.881 1.00 89.69 100 GLU A CA 1
ATOM 824 C C . GLU A 1 100 ? -3.400 8.244 19.686 1.00 89.69 100 GLU A C 1
ATOM 826 O O . GLU A 1 100 ? -2.830 8.847 18.779 1.00 89.69 100 GLU A O 1
ATOM 831 N N . TYR A 1 101 ? -3.632 6.930 19.606 1.00 90.62 101 TYR A N 1
ATOM 832 C CA . TYR A 1 101 ? -3.205 6.127 18.453 1.00 90.62 101 TYR A CA 1
ATOM 833 C C . TYR A 1 101 ? -3.865 6.561 17.142 1.00 90.62 101 TYR A C 1
ATOM 835 O O . TYR A 1 101 ? -3.230 6.502 16.086 1.00 90.62 101 TYR A O 1
ATOM 843 N N . ILE A 1 102 ? -5.129 6.988 17.208 1.00 90.75 102 ILE A N 1
ATOM 844 C CA . ILE A 1 102 ? -5.861 7.535 16.060 1.00 90.75 102 ILE A CA 1
ATOM 845 C C . ILE A 1 102 ? -5.248 8.880 15.651 1.00 90.75 102 ILE A C 1
ATOM 847 O O . ILE A 1 102 ? -4.982 9.098 14.472 1.00 90.75 102 ILE A O 1
ATOM 851 N N . SER A 1 103 ? -4.966 9.764 16.616 1.00 88.06 103 SER A N 1
ATOM 852 C CA . SER A 1 103 ? -4.353 11.075 16.356 1.00 88.06 103 SER A CA 1
ATOM 853 C C . SER A 1 103 ? -2.933 10.977 15.782 1.00 88.06 103 SER A C 1
ATOM 855 O O . SER A 1 103 ? -2.530 11.809 14.974 1.00 88.06 103 SER A O 1
ATOM 857 N N . GLU A 1 104 ? -2.198 9.922 16.143 1.00 87.50 104 GLU A N 1
ATOM 858 C CA . GLU A 1 104 ? -0.878 9.584 15.600 1.00 87.50 104 GLU A CA 1
ATOM 859 C C . GLU A 1 104 ? -0.940 8.937 14.204 1.00 87.50 104 GLU A C 1
ATOM 861 O O . GLU A 1 104 ? 0.097 8.547 13.668 1.00 87.50 104 GLU A O 1
ATOM 866 N N . ASP A 1 105 ? -2.138 8.792 13.631 1.00 87.50 105 ASP A N 1
ATOM 867 C CA . ASP A 1 105 ? -2.416 8.137 12.347 1.00 87.50 105 ASP A CA 1
ATOM 868 C C . ASP A 1 105 ? -1.897 6.688 12.256 1.00 87.50 105 ASP A C 1
ATOM 870 O O . ASP A 1 105 ? -1.574 6.180 11.182 1.00 87.50 105 ASP A O 1
ATOM 874 N N . LYS A 1 106 ? -1.808 5.993 13.397 1.00 87.44 106 LYS A N 1
ATOM 875 C CA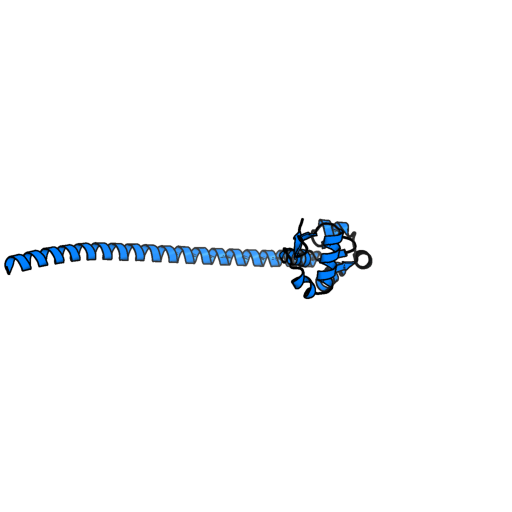 . LYS A 1 106 ? -1.318 4.605 13.461 1.00 87.44 106 LYS A CA 1
ATOM 876 C C . LYS A 1 106 ? -2.419 3.577 13.241 1.00 87.44 106 LYS A C 1
ATOM 878 O O . LYS A 1 106 ? -2.147 2.474 12.770 1.00 87.44 106 LYS A O 1
ATOM 883 N N . VAL A 1 107 ? -3.652 3.923 13.598 1.00 94.00 107 VAL A N 1
ATOM 884 C CA . VAL A 1 107 ? -4.806 3.021 13.550 1.00 94.00 107 VAL A CA 1
ATOM 885 C C . VAL A 1 107 ? -6.030 3.747 13.012 1.00 94.00 107 VAL A C 1
ATOM 887 O O . VAL A 1 107 ? -6.130 4.969 13.099 1.00 94.00 107 VAL A O 1
ATOM 890 N N . ILE A 1 108 ? -6.982 2.988 12.481 1.00 94.56 108 ILE A N 1
ATOM 891 C CA . ILE A 1 108 ? -8.283 3.498 12.050 1.00 94.56 108 ILE A CA 1
ATOM 892 C C . ILE A 1 108 ? -9.365 2.805 12.862 1.00 94.56 108 ILE A C 1
ATOM 894 O O . ILE A 1 108 ? -9.371 1.582 12.988 1.00 94.56 108 ILE A O 1
ATOM 898 N N . LEU A 1 109 ? -10.286 3.590 13.406 1.00 94.19 109 LEU A N 1
ATOM 899 C CA . LEU A 1 109 ? -11.488 3.075 14.040 1.00 94.19 109 LEU A CA 1
ATOM 900 C C . LEU A 1 109 ? -12.578 2.923 12.975 1.00 94.19 109 LEU A C 1
ATOM 902 O O . LEU A 1 109 ? -12.869 3.885 12.268 1.00 94.19 109 LEU A O 1
ATOM 906 N N . VAL A 1 110 ? -13.146 1.723 12.856 1.00 95.00 110 VAL A N 1
ATOM 907 C CA . VAL A 1 110 ? -14.318 1.443 12.017 1.00 95.00 110 VAL A CA 1
ATOM 908 C C . VAL A 1 110 ? -15.294 0.616 12.842 1.00 95.00 110 VAL A C 1
ATOM 910 O O . VAL A 1 110 ? -15.050 -0.558 13.136 1.00 95.00 110 VAL A O 1
ATOM 913 N N . SER A 1 111 ? -16.411 1.217 13.221 1.00 91.12 111 SER A N 1
ATOM 914 C CA . SER A 1 111 ? -17.452 0.646 14.069 1.00 91.12 111 SER A CA 1
ATOM 915 C C . SER A 1 111 ? -16.856 0.159 15.395 1.00 91.12 111 SER A C 1
ATOM 917 O O . SER A 1 111 ? -16.168 0.890 16.107 1.00 91.12 111 SER A O 1
ATOM 919 N N . SER A 1 112 ? -17.075 -1.108 15.734 1.00 91.19 112 SER A N 1
ATOM 920 C CA . SER A 1 112 ? -16.510 -1.765 16.908 1.00 91.19 112 SER A CA 1
ATOM 921 C C . SER A 1 112 ? -15.092 -2.312 16.701 1.00 91.19 112 SER A C 1
ATOM 923 O O . SER A 1 112 ? -14.635 -3.114 17.524 1.00 91.19 112 SER A O 1
ATOM 925 N N . TYR A 1 113 ? -14.396 -1.939 15.623 1.00 95.62 113 TYR A N 1
ATOM 926 C CA . TYR A 1 113 ? -13.075 -2.462 15.279 1.00 95.62 113 TYR A CA 1
ATOM 927 C C . TYR A 1 113 ? -12.001 -1.383 15.200 1.00 95.62 113 TYR A C 1
ATOM 929 O O . TYR A 1 113 ? -12.224 -0.277 14.720 1.00 95.62 113 TYR A O 1
ATOM 937 N N . VAL A 1 114 ? -10.801 -1.762 15.624 1.00 95.88 114 VAL A N 1
ATOM 938 C CA . VAL A 1 114 ? -9.561 -1.035 15.391 1.00 95.88 114 VAL A CA 1
ATOM 939 C C . VAL A 1 114 ? -8.784 -1.755 14.299 1.00 95.88 114 VAL A C 1
ATOM 941 O O . VAL A 1 114 ? -8.551 -2.965 14.377 1.00 95.88 114 VAL A O 1
ATOM 944 N N . ILE A 1 115 ? -8.415 -1.005 13.271 1.00 96.81 115 ILE A N 1
ATOM 945 C CA . ILE A 1 115 ? -7.813 -1.494 12.039 1.00 96.81 115 ILE A CA 1
ATOM 946 C C . ILE A 1 115 ? -6.399 -0.936 11.924 1.00 96.81 115 ILE A C 1
ATOM 948 O O . ILE A 1 115 ? -6.166 0.252 12.155 1.00 96.81 115 ILE A O 1
ATOM 952 N N . ASP A 1 116 ? -5.461 -1.792 11.536 1.00 94.75 116 ASP A N 1
ATOM 953 C CA . ASP A 1 116 ? -4.123 -1.374 11.129 1.00 94.75 116 ASP A CA 1
ATOM 954 C C . ASP A 1 116 ? -4.205 -0.406 9.931 1.00 94.75 116 ASP A C 1
ATOM 956 O O . ASP A 1 116 ? -4.877 -0.686 8.932 1.00 94.75 116 ASP A O 1
ATOM 960 N N . LYS A 1 117 ? -3.535 0.751 10.025 1.00 93.38 117 LYS A N 1
ATOM 961 C CA . LYS A 1 117 ? -3.630 1.817 9.014 1.00 93.38 117 LYS A CA 1
ATOM 962 C C . LYS A 1 117 ? -3.189 1.349 7.628 1.00 93.38 117 LYS A C 1
ATOM 964 O O . LYS A 1 117 ? -3.842 1.667 6.631 1.00 93.38 117 LYS A O 1
ATOM 969 N N . GLU A 1 118 ? -2.084 0.611 7.557 1.00 92.44 118 GLU A N 1
ATOM 970 C CA . GLU A 1 118 ? -1.527 0.125 6.294 1.00 92.44 118 GLU A CA 1
ATOM 971 C C . GLU A 1 118 ? -2.480 -0.880 5.643 1.00 92.44 118 GLU A C 1
ATOM 973 O O . GLU A 1 118 ? -2.841 -0.721 4.476 1.00 92.44 118 GLU A O 1
ATOM 978 N N . PHE A 1 119 ? -2.980 -1.847 6.416 1.00 95.12 119 PHE A N 1
ATOM 979 C CA . PHE A 1 119 ? -3.978 -2.804 5.945 1.00 95.12 119 PHE A CA 1
ATOM 980 C C . PHE A 1 119 ? -5.258 -2.135 5.439 1.00 95.12 119 PHE A C 1
ATOM 982 O O . PHE A 1 119 ? -5.744 -2.493 4.368 1.00 95.12 119 PHE A O 1
ATOM 989 N N . TYR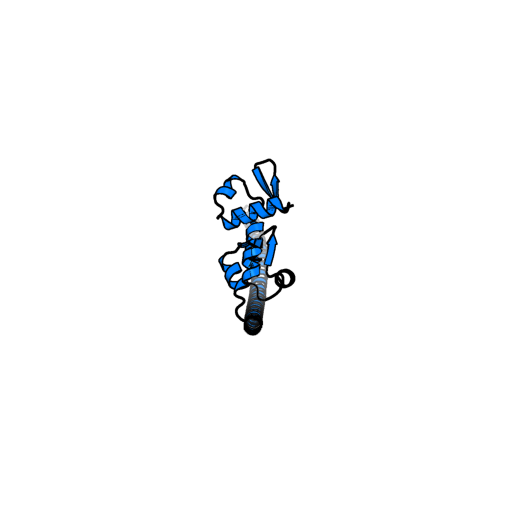 A 1 120 ? -5.791 -1.145 6.161 1.00 96.06 120 TYR A N 1
ATOM 990 C CA . TYR A 1 120 ? -6.979 -0.412 5.720 1.00 96.06 120 TYR A CA 1
ATOM 991 C C . TYR A 1 120 ? -6.753 0.291 4.376 1.00 96.06 120 TYR A C 1
ATOM 993 O O . TYR A 1 120 ? -7.599 0.228 3.481 1.00 96.06 120 TYR A O 1
ATOM 1001 N N . ASN A 1 121 ? -5.597 0.939 4.211 1.00 95.19 121 ASN A N 1
ATOM 1002 C CA . ASN A 1 121 ? -5.245 1.625 2.972 1.00 95.19 121 ASN A CA 1
ATOM 1003 C C . ASN A 1 121 ? -5.107 0.650 1.796 1.00 95.19 121 ASN A C 1
ATOM 1005 O O . ASN A 1 121 ? -5.601 0.949 0.709 1.00 95.19 121 ASN A O 1
ATOM 1009 N N . GLU A 1 122 ? -4.479 -0.511 1.997 1.00 95.31 122 GLU A N 1
ATOM 1010 C CA . GLU A 1 122 ? -4.403 -1.557 0.969 1.00 95.31 122 GLU A CA 1
ATOM 1011 C C . GLU A 1 122 ? -5.786 -2.127 0.639 1.00 95.31 122 GLU A C 1
ATOM 1013 O O . GLU A 1 122 ? -6.132 -2.275 -0.533 1.00 95.31 122 GLU A O 1
ATOM 1018 N N . PHE A 1 123 ? -6.621 -2.367 1.651 1.00 96.50 123 PHE A N 1
ATOM 1019 C CA . PHE A 1 123 ? -7.976 -2.872 1.455 1.00 96.50 123 PHE A CA 1
ATOM 1020 C C . PHE A 1 123 ? -8.835 -1.911 0.622 1.00 96.50 123 PHE A C 1
ATOM 1022 O O . PHE A 1 123 ? -9.545 -2.339 -0.289 1.00 96.50 123 PHE A O 1
ATOM 1029 N N . LYS A 1 124 ? -8.724 -0.596 0.853 1.00 96.56 124 LYS A N 1
ATOM 1030 C CA . LYS A 1 124 ? -9.436 0.421 0.060 1.00 96.56 124 LYS A CA 1
ATOM 1031 C C . LYS A 1 124 ? -9.085 0.393 -1.429 1.00 96.56 124 LYS A C 1
ATOM 1033 O O . LYS A 1 124 ? -9.941 0.736 -2.241 1.00 96.56 124 LYS A O 1
ATOM 1038 N N . LYS A 1 125 ? -7.875 -0.032 -1.808 1.00 96.31 125 LYS A N 1
ATOM 1039 C CA . LYS A 1 125 ? -7.473 -0.148 -3.224 1.00 96.31 125 LYS A CA 1
ATOM 1040 C C . LYS A 1 125 ? -8.218 -1.257 -3.968 1.00 96.31 125 LYS A C 1
ATOM 1042 O O . LYS A 1 125 ? -8.205 -1.266 -5.193 1.00 96.31 125 LYS A O 1
ATOM 1047 N N . LEU A 1 126 ? -8.864 -2.178 -3.249 1.00 95.44 126 LEU A N 1
ATOM 1048 C CA . LEU A 1 126 ? -9.689 -3.227 -3.848 1.00 95.44 126 LEU A CA 1
ATOM 1049 C C . LEU A 1 126 ? -11.032 -2.702 -4.371 1.00 95.44 126 LEU A C 1
ATOM 1051 O O . LEU A 1 126 ? -11.723 -3.429 -5.079 1.00 95.44 126 LEU A O 1
ATOM 1055 N N . PHE A 1 127 ? -11.423 -1.475 -4.009 1.00 95.25 127 PHE A N 1
ATOM 1056 C CA . PHE A 1 127 ? -12.677 -0.880 -4.450 1.00 95.25 127 PHE A CA 1
ATOM 1057 C C . PHE A 1 127 ? -12.521 -0.215 -5.829 1.00 95.25 127 PHE A C 1
ATOM 1059 O O . PHE A 1 127 ? -11.524 0.471 -6.059 1.00 95.25 127 PHE A O 1
ATOM 1066 N N . PRO A 1 128 ? -13.510 -0.340 -6.734 1.00 96.44 128 PRO A N 1
ATOM 1067 C CA . PRO A 1 128 ? -14.784 -1.047 -6.566 1.00 96.44 128 PRO A CA 1
ATOM 1068 C C . PRO A 1 128 ? -14.599 -2.567 -6.468 1.00 96.44 128 PRO A C 1
ATOM 1070 O O . PRO A 1 128 ? -13.909 -3.165 -7.287 1.00 96.44 128 PRO A O 1
ATOM 1073 N N . LEU A 1 129 ? -15.220 -3.179 -5.454 1.00 96.44 129 LEU A N 1
ATOM 1074 C CA . LEU A 1 129 ? -15.026 -4.584 -5.099 1.00 96.44 129 LEU A CA 1
ATOM 1075 C C . LEU A 1 129 ? -16.231 -5.418 -5.563 1.00 96.44 129 LEU A C 1
ATOM 1077 O O . LEU A 1 129 ? -17.302 -5.323 -4.955 1.00 96.44 129 LEU A O 1
ATOM 1081 N N . PRO A 1 130 ? -16.093 -6.258 -6.603 1.00 96.44 130 PRO A N 1
ATOM 1082 C CA . PRO A 1 130 ? -17.191 -7.084 -7.098 1.00 96.44 130 PRO A CA 1
ATOM 1083 C C . PRO A 1 130 ? -17.694 -8.094 -6.056 1.00 96.44 130 PRO A C 1
ATOM 1085 O O . PRO A 1 130 ? -16.902 -8.686 -5.318 1.00 96.44 130 PRO A O 1
ATOM 1088 N N . VAL A 1 131 ? -19.009 -8.336 -6.008 1.00 94.44 131 VAL A N 1
ATOM 1089 C CA . VAL A 1 131 ? -19.643 -9.247 -5.028 1.00 94.44 131 VAL A CA 1
ATOM 1090 C C . VAL A 1 131 ? -19.105 -10.681 -5.136 1.00 94.44 131 VAL A C 1
ATOM 1092 O O . VAL A 1 131 ? -18.966 -11.375 -4.129 1.00 94.44 131 VAL A O 1
ATOM 1095 N N . ASP A 1 132 ? -18.750 -11.134 -6.337 1.00 94.06 132 ASP A N 1
ATOM 1096 C CA . ASP A 1 132 ? -18.131 -12.442 -6.572 1.00 94.06 132 ASP A CA 1
ATOM 1097 C C . ASP A 1 132 ? -16.734 -12.555 -5.943 1.00 94.06 132 ASP A C 1
ATOM 1099 O O . ASP A 1 132 ? -16.366 -13.626 -5.454 1.00 94.06 132 ASP A O 1
ATOM 1103 N N . LYS A 1 133 ? -15.980 -11.450 -5.874 1.00 94.44 133 LYS A N 1
ATOM 1104 C CA . LYS A 1 133 ? -14.650 -11.406 -5.251 1.00 94.44 133 LYS A CA 1
ATOM 1105 C C . LYS A 1 133 ? -14.705 -11.396 -3.727 1.00 94.44 133 LYS A C 1
ATOM 1107 O O . LYS A 1 133 ? -13.775 -11.896 -3.101 1.00 94.44 133 LYS A O 1
ATOM 1112 N N . VAL A 1 134 ? -15.804 -10.929 -3.128 1.00 93.31 134 VAL A N 1
ATOM 1113 C CA . VAL A 1 134 ? -15.991 -10.909 -1.662 1.00 93.31 134 VAL A CA 1
AT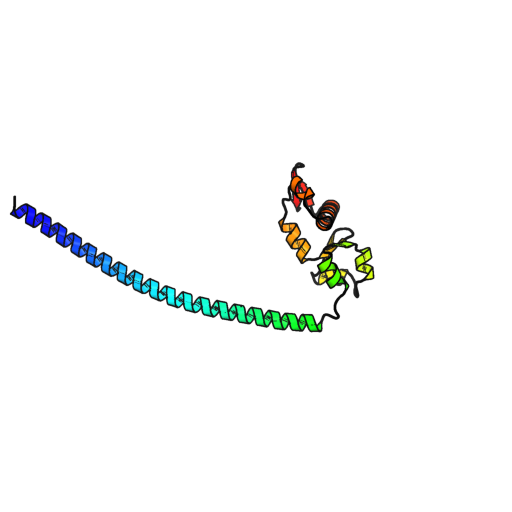OM 1114 C C . VAL A 1 134 ? -15.889 -12.308 -1.049 1.00 93.31 134 VAL A C 1
ATOM 1116 O O . VAL A 1 134 ? -15.380 -12.465 0.060 1.00 93.31 134 VAL A O 1
ATOM 1119 N N . LYS A 1 135 ? -16.317 -13.350 -1.774 1.00 90.81 135 LYS A N 1
ATOM 1120 C CA . LYS A 1 135 ? -16.227 -14.743 -1.303 1.00 90.81 135 LYS A CA 1
ATOM 1121 C C . LYS A 1 135 ? -14.785 -15.195 -1.050 1.00 90.81 135 LYS A C 1
ATOM 1123 O O . LYS A 1 135 ? -14.571 -16.022 -0.169 1.00 90.81 135 LYS A O 1
ATOM 1128 N N . ASN A 1 136 ? -13.833 -14.624 -1.787 1.00 93.56 136 ASN A N 1
ATOM 1129 C CA . ASN A 1 136 ? -12.413 -14.971 -1.727 1.00 93.56 136 ASN A CA 1
ATOM 1130 C C . ASN A 1 136 ? -11.628 -14.142 -0.703 1.00 93.56 136 ASN A C 1
ATOM 1132 O O . ASN A 1 136 ? -10.445 -14.403 -0.507 1.00 93.56 136 ASN A O 1
ATOM 1136 N N . LEU A 1 137 ? -12.252 -13.138 -0.080 1.00 94.12 137 LEU A N 1
ATOM 1137 C CA . LEU A 1 137 ? -11.621 -12.400 1.007 1.00 94.12 137 LEU A CA 1
ATOM 1138 C C . LEU A 1 137 ? -11.437 -13.309 2.226 1.00 94.12 137 LEU A C 1
ATOM 1140 O O . LEU A 1 137 ? -12.267 -14.183 2.497 1.00 94.12 137 LEU A O 1
ATOM 1144 N N . ASP A 1 138 ? -10.377 -13.073 2.988 1.00 93.62 138 ASP A N 1
ATOM 1145 C CA . ASP A 1 138 ? -10.233 -13.673 4.306 1.00 93.62 138 ASP A CA 1
ATOM 1146 C C . ASP A 1 138 ? -11.266 -13.089 5.289 1.00 93.62 138 ASP A C 1
ATOM 1148 O O . ASP A 1 138 ? -11.910 -12.062 5.041 1.00 93.62 138 ASP A O 1
ATOM 1152 N N . GLU A 1 139 ? -11.447 -13.756 6.426 1.00 92.31 139 GLU A N 1
ATOM 1153 C CA . GLU A 1 139 ? -12.465 -13.373 7.407 1.00 92.31 139 GLU A CA 1
ATOM 1154 C C . GLU A 1 139 ? -12.238 -11.977 8.006 1.00 92.31 139 GLU A C 1
ATOM 1156 O O . GLU A 1 139 ? -13.213 -11.291 8.318 1.00 92.31 139 GLU A O 1
ATOM 1161 N N . LYS A 1 140 ? -10.986 -11.509 8.120 1.00 92.50 140 LYS A N 1
ATOM 1162 C CA . LYS A 1 140 ? -10.679 -10.168 8.641 1.00 92.50 140 LYS A CA 1
ATOM 1163 C C . LYS A 1 140 ? -11.063 -9.102 7.615 1.00 92.50 140 LYS A C 1
ATOM 1165 O O . LYS A 1 140 ? -11.733 -8.135 7.973 1.00 92.50 140 LYS A O 1
ATOM 1170 N N . SER A 1 141 ? -10.743 -9.308 6.337 1.00 94.88 141 SER A N 1
ATOM 1171 C CA . SER A 1 141 ? -11.203 -8.437 5.247 1.00 94.88 141 SER A CA 1
ATOM 1172 C C . SER A 1 141 ? -12.728 -8.421 5.095 1.00 94.88 141 SER A C 1
ATOM 1174 O O . SER A 1 141 ? -13.309 -7.359 4.873 1.00 94.88 141 SER A O 1
ATOM 1176 N N . LYS A 1 142 ? -13.408 -9.564 5.263 1.00 95.12 142 LYS A N 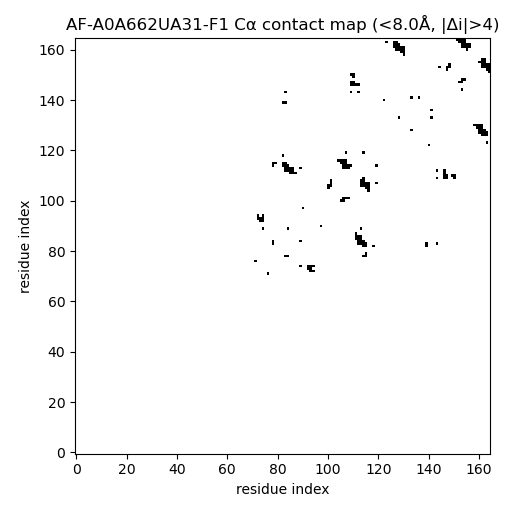1
ATOM 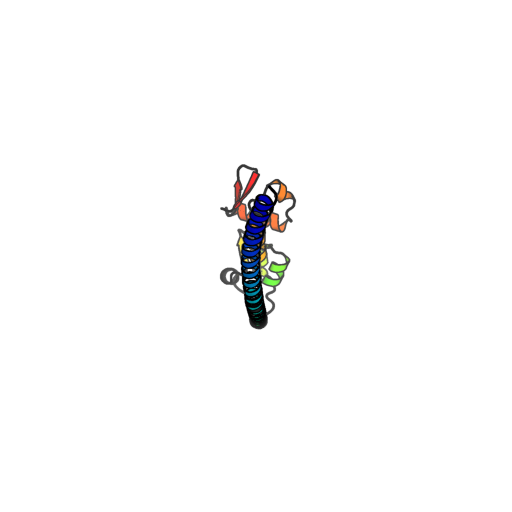1177 C CA . LYS A 1 142 ? -14.883 -9.606 5.284 1.00 95.12 142 LYS A CA 1
ATOM 1178 C C . LYS A 1 142 ? -15.460 -8.839 6.470 1.00 95.12 142 LYS A C 1
ATOM 1180 O O . LYS A 1 142 ? -16.450 -8.130 6.299 1.00 95.12 142 LYS A O 1
ATOM 1185 N N . ALA A 1 143 ? -14.868 -8.978 7.657 1.00 93.75 143 ALA A N 1
ATOM 1186 C CA . ALA A 1 143 ? -15.290 -8.241 8.845 1.00 93.75 143 ALA A CA 1
ATOM 1187 C C . ALA A 1 143 ? -15.125 -6.728 8.650 1.00 93.75 143 ALA A C 1
ATOM 1189 O O . ALA A 1 143 ? -16.061 -5.982 8.928 1.00 93.75 143 ALA A O 1
ATOM 1190 N N . LEU A 1 144 ? -13.991 -6.290 8.091 1.00 96.25 144 LEU A N 1
ATOM 1191 C CA . LEU A 1 144 ? -13.764 -4.888 7.743 1.00 96.25 144 LEU A CA 1
ATOM 1192 C C . LEU A 1 144 ? -14.795 -4.385 6.726 1.00 96.25 144 LEU A C 1
ATOM 1194 O O . LEU A 1 144 ? -15.388 -3.337 6.948 1.00 96.25 144 LEU A O 1
ATOM 1198 N N . LEU A 1 145 ? -15.070 -5.137 5.653 1.00 96.69 145 LEU A N 1
ATOM 1199 C CA . LEU A 1 145 ? -16.084 -4.748 4.668 1.00 96.69 145 LEU A CA 1
ATOM 1200 C C . LEU A 1 145 ? -17.462 -4.555 5.309 1.00 96.69 145 LEU A C 1
ATOM 1202 O O . LEU A 1 145 ? -18.128 -3.567 5.017 1.00 96.69 145 LEU A O 1
ATOM 1206 N N . ARG A 1 146 ? -17.887 -5.482 6.178 1.00 95.12 146 ARG A N 1
ATOM 1207 C CA . ARG A 1 146 ? -19.163 -5.369 6.903 1.00 95.12 146 ARG A CA 1
ATOM 1208 C C . ARG A 1 146 ? -19.182 -4.122 7.778 1.00 95.12 146 ARG A C 1
ATOM 1210 O O . ARG A 1 146 ? -20.088 -3.317 7.631 1.00 95.12 146 ARG A O 1
ATOM 12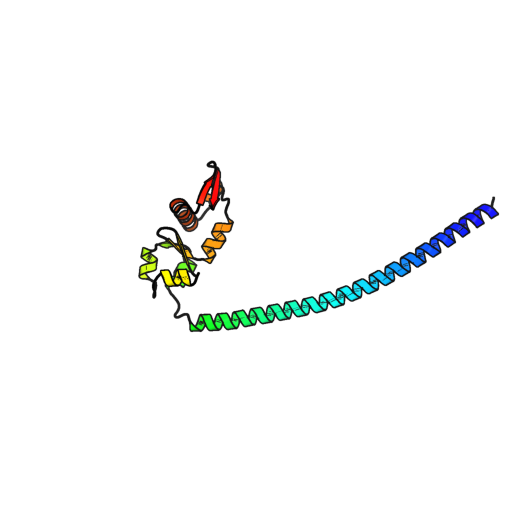17 N N . ALA A 1 147 ? -18.140 -3.913 8.580 1.00 95.50 147 ALA A N 1
ATOM 1218 C CA . ALA A 1 147 ? -18.027 -2.738 9.438 1.00 95.50 147 ALA A CA 1
ATOM 1219 C C . ALA A 1 147 ? -18.055 -1.425 8.632 1.00 95.50 147 ALA A C 1
ATOM 1221 O O . ALA A 1 147 ? -18.734 -0.481 9.017 1.00 95.50 147 ALA A O 1
ATOM 1222 N N . MET A 1 148 ? -17.379 -1.381 7.478 1.00 96.62 148 MET A N 1
ATOM 1223 C CA . MET A 1 148 ? -17.421 -0.230 6.571 1.00 96.62 148 MET A CA 1
ATOM 1224 C C . MET A 1 148 ? -18.818 0.002 5.990 1.00 96.62 148 MET A C 1
ATOM 1226 O O . MET A 1 148 ? -19.206 1.147 5.803 1.00 96.62 148 MET A O 1
ATOM 1230 N N . VAL A 1 149 ? -19.572 -1.053 5.679 1.00 95.38 149 VAL A N 1
ATOM 1231 C CA . VAL A 1 149 ? -20.957 -0.916 5.203 1.00 95.38 149 VAL A CA 1
ATOM 1232 C C . VAL A 1 149 ? -21.877 -0.438 6.323 1.00 95.38 149 VAL A C 1
ATOM 1234 O O . VAL A 1 149 ? -22.682 0.460 6.094 1.00 95.38 149 VAL A O 1
ATOM 1237 N N . ASP A 1 150 ? -21.719 -0.982 7.528 1.00 94.12 150 ASP A N 1
ATOM 1238 C CA . ASP A 1 150 ? -22.524 -0.625 8.699 1.00 94.12 150 ASP A CA 1
ATOM 1239 C C . ASP A 1 150 ? -22.323 0.846 9.108 1.00 94.12 150 ASP A C 1
ATOM 1241 O O . ASP A 1 150 ? -23.278 1.511 9.503 1.00 94.12 150 ASP A O 1
ATOM 1245 N N . GLU A 1 151 ? -21.107 1.385 8.959 1.00 94.31 151 GLU A N 1
ATOM 1246 C CA . GLU A 1 151 ? -20.822 2.815 9.172 1.00 94.31 151 GLU A CA 1
ATOM 1247 C C . GLU A 1 151 ? -21.168 3.714 7.981 1.00 94.31 151 GLU A C 1
ATOM 1249 O O . GLU A 1 151 ? -21.012 4.932 8.057 1.00 94.31 151 GLU A O 1
ATOM 1254 N N . GLY A 1 152 ? -21.601 3.139 6.859 1.00 93.19 152 GLY A N 1
ATOM 1255 C CA . GLY A 1 152 ? -21.815 3.900 5.635 1.00 93.19 152 GLY A CA 1
ATOM 1256 C C . GLY A 1 152 ? -20.518 4.471 5.053 1.00 93.19 152 GLY A C 1
ATOM 1257 O O . GLY A 1 152 ? -20.540 5.522 4.440 1.00 93.19 152 GLY A O 1
ATOM 1258 N N . LEU A 1 153 ? -19.373 3.811 5.223 1.00 95.25 153 LEU A N 1
ATOM 1259 C CA . LEU A 1 153 ? -18.130 4.114 4.495 1.00 95.25 153 LEU A CA 1
ATOM 1260 C C . LEU A 1 153 ? -18.076 3.409 3.133 1.00 95.25 153 LEU A C 1
ATOM 1262 O O . LEU A 1 153 ? -17.340 3.819 2.232 1.00 95.25 153 LEU A O 1
ATOM 1266 N N . ALA A 1 154 ? -18.848 2.334 2.986 1.00 96.50 154 ALA A N 1
ATOM 1267 C CA . ALA A 1 154 ? -19.019 1.598 1.746 1.00 96.50 154 ALA A CA 1
ATOM 1268 C C . ALA A 1 154 ? -20.493 1.235 1.519 1.00 96.50 154 ALA A C 1
ATOM 1270 O O . ALA A 1 154 ? -21.270 1.108 2.459 1.00 96.50 154 ALA A O 1
ATOM 1271 N N . TYR A 1 155 ? -20.885 1.025 0.265 1.00 96.12 155 TYR A N 1
ATOM 1272 C CA . TYR A 1 155 ? -22.245 0.622 -0.093 1.00 96.12 155 TYR A CA 1
ATOM 1273 C C . TYR A 1 155 ? -22.257 -0.326 -1.291 1.00 96.12 155 TYR A C 1
ATOM 1275 O O . TYR A 1 155 ? -21.351 -0.321 -2.126 1.00 96.12 155 TYR A O 1
ATOM 1283 N N . LEU A 1 156 ? -23.310 -1.138 -1.395 1.00 96.44 156 LEU A N 1
ATOM 1284 C CA . LEU A 1 156 ? -23.508 -2.055 -2.512 1.00 96.44 156 LEU A CA 1
ATOM 1285 C C . LEU A 1 156 ? -24.173 -1.328 -3.691 1.00 96.44 156 LEU A C 1
ATOM 1287 O O . LEU A 1 156 ? -25.362 -1.009 -3.663 1.00 96.44 156 LEU A O 1
ATOM 1291 N N . HIS A 1 157 ? -23.419 -1.091 -4.761 1.00 95.19 157 HIS A N 1
ATOM 1292 C CA . HIS A 1 157 ? -23.908 -0.430 -5.964 1.00 95.19 157 HIS A CA 1
ATOM 1293 C C . HIS A 1 157 ? -24.574 -1.432 -6.916 1.00 95.19 157 HIS A C 1
ATOM 1295 O O . HIS A 1 157 ? -23.940 -2.368 -7.413 1.00 95.19 157 HIS A O 1
ATOM 1301 N N . LYS A 1 158 ? -25.871 -1.221 -7.199 1.00 92.50 158 LYS A N 1
ATOM 1302 C CA . LYS A 1 158 ? -26.677 -2.013 -8.157 1.00 92.50 158 LYS A CA 1
ATOM 1303 C C . LYS A 1 158 ? -26.648 -3.533 -7.908 1.00 92.50 158 LYS A C 1
ATOM 1305 O O . LYS A 1 158 ? -26.842 -4.306 -8.843 1.00 92.50 158 LYS A O 1
ATOM 1310 N N . GLY A 1 159 ? -26.356 -3.966 -6.680 1.00 91.25 159 GLY A N 1
ATOM 1311 C CA . GLY A 1 159 ? -26.216 -5.384 -6.335 1.00 91.25 159 GLY A CA 1
ATOM 1312 C C . GLY A 1 159 ? -25.000 -6.092 -6.951 1.00 91.25 159 GLY A C 1
ATOM 1313 O O . GLY A 1 159 ? -24.938 -7.315 -6.890 1.00 91.25 159 GLY A O 1
ATOM 1314 N N . LYS A 1 160 ? -24.058 -5.363 -7.568 1.00 94.69 160 LYS A N 1
ATOM 1315 C CA . LYS A 1 160 ? -22.943 -5.953 -8.335 1.00 94.69 160 LYS A CA 1
ATOM 1316 C C . LYS A 1 160 ? -21.582 -5.785 -7.676 1.00 94.69 160 LYS A C 1
ATOM 1318 O O . LYS A 1 160 ? -20.770 -6.703 -7.712 1.00 94.69 160 LYS A O 1
ATOM 1323 N N . GLU A 1 161 ? -21.331 -4.627 -7.082 1.00 96.81 161 GLU A N 1
ATOM 1324 C CA . GLU A 1 161 ? -20.029 -4.288 -6.509 1.00 96.81 161 GLU A CA 1
ATOM 1325 C C . GLU A 1 161 ? -20.184 -3.342 -5.323 1.00 96.81 161 GLU A C 1
ATOM 1327 O O . GLU A 1 161 ? -21.088 -2.506 -5.292 1.00 96.81 161 GLU A O 1
ATOM 1332 N N . TYR A 1 162 ? -19.289 -3.463 -4.353 1.00 97.44 162 TYR A N 1
ATOM 1333 C CA . TYR A 1 162 ? -19.160 -2.513 -3.264 1.00 97.44 162 TYR A CA 1
ATOM 1334 C C . TYR A 1 162 ? -18.328 -1.316 -3.722 1.00 97.44 162 TYR A C 1
ATOM 1336 O O . TYR A 1 162 ? -17.290 -1.475 -4.369 1.00 97.44 162 TYR A O 1
ATOM 1344 N N . ARG A 1 163 ? -18.774 -0.111 -3.374 1.00 97.31 163 ARG A N 1
ATOM 1345 C CA . ARG A 1 163 ? -18.078 1.154 -3.632 1.00 97.31 163 ARG A CA 1
ATOM 1346 C C . ARG A 1 163 ? -17.883 1.907 -2.328 1.00 97.31 163 ARG A C 1
ATOM 1348 O O . ARG A 1 163 ? -18.678 1.753 -1.407 1.00 97.31 163 ARG A O 1
ATOM 1355 N N . LEU A 1 164 ? -16.825 2.704 -2.274 1.00 95.81 164 LEU A N 1
ATOM 1356 C CA . LEU A 1 164 ? -16.625 3.678 -1.207 1.00 95.81 164 LEU A CA 1
ATOM 1357 C C . LEU A 1 164 ? -17.556 4.873 -1.443 1.00 95.81 164 LEU A C 1
ATOM 1359 O O . LEU A 1 164 ? -17.907 5.144 -2.598 1.00 95.81 164 LEU A O 1
ATOM 1363 N N . ILE A 1 165 ? -17.966 5.538 -0.361 1.00 92.25 165 ILE A N 1
ATOM 1364 C CA . ILE A 1 165 ? -18.669 6.830 -0.440 1.00 92.25 165 ILE A CA 1
ATOM 1365 C C . ILE A 1 165 ? -17.750 7.905 -1.019 1.00 92.25 165 ILE A C 1
ATOM 1367 O O . ILE A 1 165 ? -16.553 7.924 -0.646 1.00 92.25 165 ILE A O 1
#

Solvent-accessible surface area (backbone atoms only — not comparable to full-atom values): 9094 Å² total; per-residue (Å²): 106,74,69,57,53,52,53,53,48,51,55,50,51,56,52,49,54,53,52,50,55,52,50,54,54,52,52,52,51,52,54,52,50,52,56,52,49,56,54,51,50,58,49,51,53,51,51,51,52,52,50,51,52,50,51,52,51,48,50,51,52,51,46,54,53,48,64,74,70,45,75,77,52,59,38,62,56,49,32,66,72,60,38,58,39,42,44,75,61,45,67,75,51,48,95,62,65,69,66,55,42,42,75,70,64,56,37,40,79,44,77,69,28,39,28,23,39,67,58,52,57,58,56,56,67,54,52,72,33,44,58,80,58,57,75,75,47,54,72,59,58,48,50,50,52,50,30,31,40,77,68,60,51,27,45,72,49,92,85,49,28,35,35,67,114

Nearest PDB structures (foldseek):
  4rbr-assembly1_B  TM=3.397E-01  e=1.531E-01  Staphylococcus aureus subsp. aureus CN1
  2qlz-assembly2_C  TM=4.627E-01  e=1.685E+00  unclassified
  6zmt-assembly1_U  TM=3.478E-01  e=2.609E-01  Homo sapiens
  8pvu-assembly1_C  TM=3.795E-01  e=1.291E+00  Homo sapiens
  3jag-assembly1_TT  TM=3.305E-01  e=2.351E+00  Oryctolagus cuniculus

Radius of gyration: 33.22 Å; Cα contacts (8 Å, |Δi|>4): 112; chains: 1; bounding box: 54×32×104 Å

pLDDT: mean 89.55, std 11.98, range [38.84, 97.44]

Sequence (165 aa):
RLSEEVNKLSKKVSTIEKRISEILNLVENIRIEIKNLEIVEKRLNKEVELVKSRINKLWEYLGKLKFKSYEKDEFLSLLSAEKVLSVSRAKNIINKPLEEYISEDKVILVSSYVIDKEFYNEFKKLFPLPVDKVKNLDEKSKALLRAMVDEGLAYLHKGKEYRLI

Secondary structure (DSSP, 8-state):
-HHHHHHHHHHHHHHHHHHHHHHHHHHHHHHHHHHHHHHHHHHHHHHHHHHHHHHHHHHHHHHHHHHHH-S--HHHHHHHHHSEEEHHHHHTT-SS-HHHHHHTTSEEEETTEEEEHHHHHHHHTT-SEEHHHHTTS-HHHHHHHHHHHHTTSEEEETTTEEEE-

Mean predicted aligned error: 14.39 Å

Foldseek 3Di:
DVVVVVVVVVVVVVVVVVVVVVVVVVVVVVVVVVVVVVVVVVVVVVVVVVVVVVVVVVVVVVVVVVVVVDPPQVLLVVCVVVQKDFLVVSVVRGPDDPVVCVVVQQWDDQARIIGGNVSVVVLLVCPQPFPVCLVVDDPRSVVRVVSCVVVQQWDQDPVTGIHGD